Protein AF-A0A5D0J526-F1 (afdb_monomer_lite)

Secondary structure (DSSP, 8-state):
---HHHHHHHHHHHHHHHTT-S----------TTTHHHHHHHHHTTTTTT-TTTGGGSGGGT--

pLDDT: mean 92.25, std 8.23, range [46.06, 98.56]

Organism: NCBI:txid1912246

Radius of gyration: 17.27 Å; chains: 1; bounding box: 29×30×45 Å

Foldseek 3Di:
DPCVVVVVVVVVQVVCVVVPNPGDDDDDQAFQVVCLVVLVVCVVVVVVPPDCPCVVCVRVVGGD

Sequence (64 aa):
MNNKKQHYTTLIKTEAKRLGFLSCGISKATFLEEEAPRLEKWLNNNMHGEMRYMENHFDKRLDP

Structure (mmCIF, N/CA/C/O backbone):
data_AF-A0A5D0J526-F1
#
_entry.id   AF-A0A5D0J526-F1
#
loop_
_atom_site.group_PDB
_atom_site.id
_atom_site.type_symbol
_atom_site.label_atom_id
_atom_site.label_alt_id
_atom_site.label_comp_id
_atom_site.label_asym_id
_atom_site.label_entity_id
_atom_site.label_seq_id
_atom_site.pdbx_PDB_ins_code
_atom_site.Cartn_x
_atom_site.Cartn_y
_atom_site.Cartn_z
_atom_site.occupancy
_atom_site.B_iso_or_equiv
_atom_site.auth_seq_id
_atom_site.auth_comp_id
_atom_site.auth_asym_id
_atom_site.auth_atom_id
_atom_site.pdbx_PDB_model_num
ATOM 1 N N . MET A 1 1 ? -0.445 18.988 22.867 1.00 46.06 1 MET A N 1
ATOM 2 C CA . MET A 1 1 ? 0.236 18.263 21.767 1.00 46.06 1 MET A CA 1
ATOM 3 C C . MET A 1 1 ? -0.822 17.633 20.870 1.00 46.06 1 MET A C 1
ATOM 5 O O . MET A 1 1 ? -1.708 16.961 21.378 1.00 46.06 1 MET A O 1
ATOM 9 N N . ASN A 1 2 ? -0.811 17.936 19.570 1.00 59.19 2 ASN A N 1
ATOM 10 C CA . ASN A 1 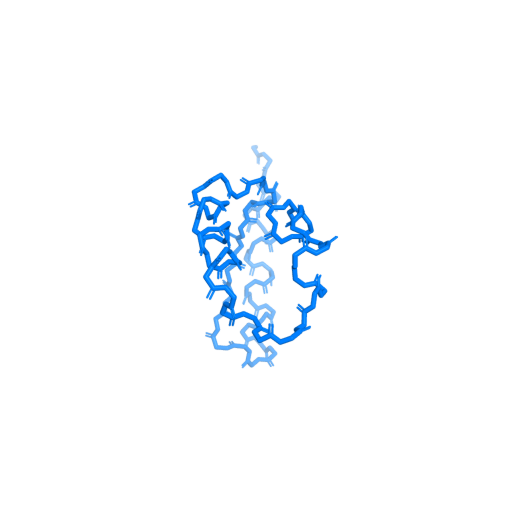2 ? -1.906 17.625 18.643 1.00 59.19 2 ASN A CA 1
ATOM 11 C C . ASN A 1 2 ? -1.988 16.111 18.360 1.00 59.19 2 ASN A C 1
ATOM 13 O O . ASN A 1 2 ? -1.346 15.606 17.442 1.00 59.19 2 ASN A O 1
ATOM 17 N N . ASN A 1 3 ? -2.788 15.386 19.145 1.00 80.94 3 ASN A N 1
ATOM 18 C CA . ASN A 1 3 ? -2.863 13.924 19.095 1.00 80.94 3 ASN A CA 1
ATOM 19 C C . ASN A 1 3 ? -3.888 13.362 18.081 1.00 80.94 3 ASN A C 1
ATOM 21 O O . ASN A 1 3 ? -4.388 12.244 18.204 1.00 80.94 3 ASN A O 1
ATOM 25 N N . LYS A 1 4 ? -4.234 14.155 17.060 1.00 92.81 4 LYS A N 1
ATOM 26 C CA . LYS A 1 4 ? -5.300 13.828 16.098 1.00 92.81 4 LYS A CA 1
ATOM 27 C C . LYS A 1 4 ? -4.984 12.574 15.277 1.00 92.81 4 LYS A C 1
ATOM 29 O O . LYS A 1 4 ? -5.861 11.748 15.064 1.00 92.81 4 LYS A O 1
ATOM 34 N N . LYS A 1 5 ? -3.724 12.398 14.856 1.00 91.69 5 LYS A N 1
ATOM 35 C CA . LYS A 1 5 ? -3.302 11.229 14.063 1.00 91.69 5 LYS A CA 1
ATOM 36 C C . LYS A 1 5 ? -3.464 9.918 14.836 1.00 91.69 5 LYS A C 1
ATOM 38 O O . LYS A 1 5 ? -3.999 8.965 14.279 1.00 91.69 5 LYS A O 1
ATOM 43 N N . GLN A 1 6 ? -3.044 9.869 16.105 1.00 95.06 6 GLN A N 1
ATOM 44 C CA . GLN A 1 6 ? -3.219 8.663 16.924 1.00 95.06 6 GLN A CA 1
ATOM 45 C C . GLN A 1 6 ? -4.70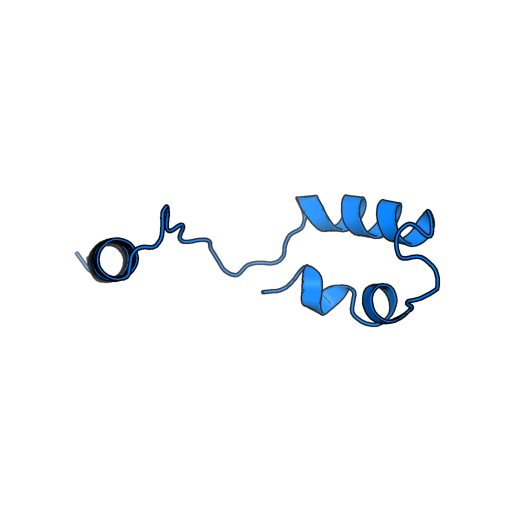2 8.408 17.202 1.00 95.06 6 GLN A C 1
ATOM 47 O O . GLN A 1 6 ? -5.149 7.276 17.061 1.00 95.06 6 GLN A O 1
ATOM 52 N N . HIS A 1 7 ? -5.477 9.458 17.506 1.00 96.50 7 HIS A N 1
ATOM 53 C CA . HIS A 1 7 ? -6.922 9.337 17.705 1.00 96.50 7 HIS A CA 1
ATOM 54 C C . HIS A 1 7 ? -7.621 8.712 16.489 1.00 96.50 7 HIS A C 1
ATOM 56 O O . HIS A 1 7 ? -8.307 7.700 16.632 1.00 96.50 7 HIS A O 1
ATOM 62 N N . TYR A 1 8 ? -7.388 9.244 15.284 1.00 96.94 8 TYR A N 1
ATOM 63 C CA . TYR A 1 8 ? -7.985 8.691 14.066 1.00 96.94 8 TYR A CA 1
ATOM 64 C C . TYR A 1 8 ? -7.457 7.297 13.724 1.00 96.94 8 TYR A C 1
ATOM 66 O O . TYR A 1 8 ? -8.231 6.449 13.293 1.00 96.94 8 TYR A O 1
ATOM 74 N N . THR A 1 9 ? -6.175 7.021 13.976 1.00 96.62 9 THR A N 1
ATOM 75 C CA . THR A 1 9 ? -5.605 5.675 13.793 1.00 96.62 9 THR A CA 1
ATOM 76 C C . THR A 1 9 ? -6.344 4.652 14.653 1.00 96.62 9 THR A C 1
ATOM 78 O O . THR A 1 9 ? -6.725 3.592 14.159 1.00 96.62 9 THR A O 1
ATOM 81 N N . THR A 1 10 ? -6.578 4.969 15.928 1.00 97.12 10 THR A N 1
ATOM 82 C CA . THR A 1 10 ? -7.312 4.093 16.847 1.00 97.12 10 THR A CA 1
ATOM 83 C C . THR A 1 10 ? -8.768 3.935 16.426 1.00 97.12 10 THR A C 1
ATOM 85 O O . THR A 1 10 ? -9.268 2.811 16.419 1.00 97.12 10 THR A O 1
ATOM 88 N N . LEU A 1 11 ? -9.435 5.026 16.035 1.00 98.19 11 LEU A N 1
ATOM 89 C CA . LEU A 1 11 ? -10.827 4.999 15.580 1.00 98.19 11 LEU A CA 1
ATOM 90 C C . LEU A 1 11 ? -10.991 4.092 14.354 1.00 98.19 11 LEU A C 1
ATOM 92 O O . LEU A 1 11 ? -11.801 3.170 14.388 1.00 98.19 11 LEU A O 1
ATOM 96 N N . ILE A 1 12 ? -10.176 4.292 13.313 1.00 98.06 12 ILE A N 1
ATOM 97 C CA . ILE A 1 12 ? -10.245 3.517 12.064 1.00 98.06 12 ILE A CA 1
ATOM 98 C C . ILE A 1 12 ? -9.963 2.033 12.326 1.00 98.06 12 ILE A C 1
ATOM 100 O O . ILE A 1 12 ? -10.710 1.176 11.861 1.00 98.06 12 ILE A O 1
ATOM 104 N N . LYS A 1 13 ? -8.927 1.708 13.111 1.00 98.06 13 LYS A N 1
ATOM 105 C CA . LYS A 1 13 ? -8.595 0.308 13.430 1.00 98.06 13 LYS A CA 1
ATOM 106 C C . LYS A 1 13 ? -9.675 -0.378 14.268 1.00 98.06 13 LYS A C 1
ATOM 108 O O . LYS A 1 13 ? -9.953 -1.557 14.056 1.00 98.06 13 LYS A O 1
ATOM 113 N N . THR A 1 14 ? -10.279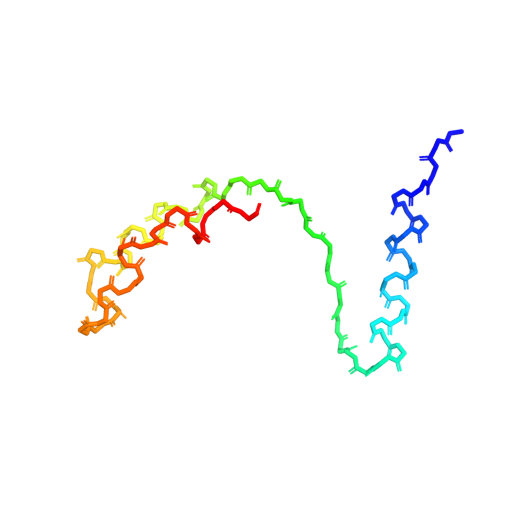 0.351 15.208 1.00 98.25 14 THR A N 1
ATOM 114 C CA . THR A 1 14 ? -11.388 -0.160 16.029 1.00 98.25 14 THR A CA 1
ATOM 115 C C . THR A 1 14 ? -12.600 -0.457 15.159 1.00 98.25 14 THR A C 1
ATOM 117 O O . THR A 1 14 ? -13.180 -1.536 15.265 1.00 98.25 14 THR A O 1
ATOM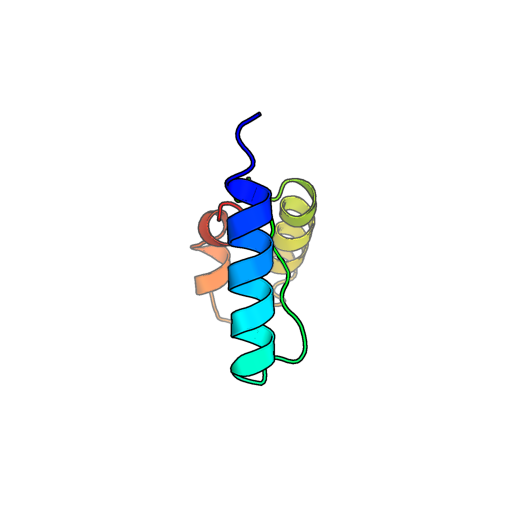 120 N N . GLU A 1 15 ? -12.938 0.462 14.258 1.00 98.44 15 GLU A N 1
ATOM 121 C CA . GLU A 1 15 ? -14.070 0.304 13.353 1.00 98.44 15 GLU A CA 1
ATOM 122 C C . GLU A 1 15 ? -13.851 -0.832 12.349 1.00 98.44 15 GLU A C 1
ATOM 124 O O . GLU A 1 15 ? -14.736 -1.661 12.156 1.00 98.44 15 GLU A O 1
ATOM 129 N N . ALA A 1 16 ? -12.644 -0.958 11.791 1.00 98.56 16 ALA A N 1
ATOM 130 C CA . ALA A 1 16 ? -12.293 -2.080 10.925 1.00 98.56 16 ALA A CA 1
ATOM 131 C C . ALA A 1 16 ? -12.477 -3.429 11.646 1.00 98.56 16 ALA A C 1
ATOM 133 O O . ALA A 1 16 ? -13.116 -4.340 11.120 1.00 98.56 16 ALA A O 1
ATOM 134 N N . LYS A 1 17 ? -11.998 -3.544 12.892 1.00 98.12 17 LYS A N 1
ATOM 135 C CA . LYS A 1 17 ? -12.212 -4.753 13.699 1.00 98.12 17 LYS A CA 1
ATOM 136 C C . LYS A 1 17 ? -13.703 -5.009 13.951 1.00 98.12 17 LYS A C 1
ATOM 138 O O . LYS A 1 17 ? -14.145 -6.149 13.846 1.00 98.12 17 LYS A O 1
ATOM 143 N N . ARG A 1 18 ? -14.480 -3.964 14.261 1.00 98.56 18 ARG A N 1
ATOM 144 C CA . ARG A 1 18 ? -15.933 -4.054 14.492 1.00 98.56 18 ARG A CA 1
ATOM 145 C C . ARG A 1 18 ? -16.688 -4.548 13.255 1.00 98.56 18 ARG A C 1
ATOM 147 O O . ARG A 1 18 ? -17.627 -5.323 13.396 1.00 98.56 18 ARG A O 1
ATOM 154 N N . LEU A 1 19 ? -16.269 -4.120 12.065 1.00 98.44 19 LEU A N 1
ATOM 155 C CA . LEU A 1 19 ? -16.836 -4.530 10.776 1.00 98.44 19 LEU A CA 1
ATOM 156 C C . LEU A 1 19 ? -16.381 -5.929 10.319 1.00 98.44 19 LEU A C 1
ATOM 158 O O . LEU A 1 19 ? -16.858 -6.413 9.298 1.00 98.44 19 LEU A O 1
ATOM 162 N N . GLY A 1 20 ? -15.488 -6.590 11.064 1.00 98.25 20 GLY A N 1
ATOM 163 C CA . GLY A 1 20 ? -15.039 -7.953 10.775 1.00 98.25 20 GLY A CA 1
ATOM 164 C C . GLY A 1 20 ? -13.779 -8.050 9.912 1.00 98.25 20 GLY A C 1
ATOM 165 O O . GLY A 1 20 ? -13.433 -9.148 9.478 1.00 98.25 20 GLY A O 1
ATOM 166 N N . PHE A 1 21 ? -13.059 -6.948 9.674 1.00 98.25 21 PHE A N 1
ATOM 167 C CA . PHE A 1 21 ? -11.743 -7.026 9.036 1.00 98.25 21 PHE A CA 1
ATOM 168 C C . PHE A 1 21 ? -10.746 -7.730 9.966 1.00 98.25 21 PHE A C 1
ATOM 170 O O . PHE A 1 21 ? -10.618 -7.378 11.141 1.00 98.25 21 PHE A O 1
ATOM 177 N N . LEU A 1 22 ? -9.996 -8.694 9.423 1.00 97.69 22 LEU A N 1
ATOM 178 C CA . LEU A 1 22 ? -8.978 -9.441 10.171 1.00 97.69 22 LEU A CA 1
ATOM 179 C C . LEU A 1 22 ? -7.841 -8.533 10.668 1.00 97.69 22 LEU A C 1
ATOM 181 O O . LEU A 1 22 ? -7.326 -8.717 11.770 1.00 97.69 22 LEU A O 1
ATOM 185 N N . SER A 1 23 ? -7.442 -7.549 9.861 1.00 97.31 23 SER A N 1
ATOM 186 C CA . SER A 1 23 ? -6.386 -6.594 10.192 1.00 97.31 23 SER A CA 1
ATOM 187 C C . SER A 1 23 ? -6.594 -5.258 9.473 1.00 97.31 23 SER A C 1
ATOM 189 O O . SER A 1 23 ? -7.298 -5.171 8.469 1.00 97.31 23 SER A O 1
ATOM 191 N N . CYS A 1 24 ? -5.990 -4.194 10.011 1.00 97.81 24 CYS A N 1
ATOM 192 C CA . CYS A 1 24 ? -6.021 -2.854 9.430 1.00 97.81 24 CYS A CA 1
ATOM 193 C C . CYS A 1 24 ? -4.673 -2.153 9.658 1.00 97.81 24 CYS A C 1
ATOM 195 O O . CYS A 1 24 ? -4.244 -1.942 10.800 1.00 97.81 24 CYS A O 1
ATOM 197 N N . GLY A 1 25 ? -4.000 -1.809 8.560 1.00 96.25 25 GLY A N 1
ATOM 198 C CA . GLY A 1 25 ? -2.760 -1.035 8.539 1.00 96.25 25 GLY A CA 1
ATOM 199 C C . GLY A 1 25 ? -3.010 0.408 8.106 1.00 96.25 25 GLY A C 1
ATOM 200 O O . GLY A 1 25 ? -3.971 0.686 7.399 1.00 96.25 25 GLY A O 1
ATOM 201 N N . ILE A 1 26 ? -2.136 1.320 8.530 1.00 95.88 26 ILE A N 1
ATOM 202 C CA . ILE A 1 26 ? -2.114 2.712 8.066 1.00 95.88 26 ILE A CA 1
ATOM 203 C C . ILE A 1 26 ? -0.722 2.952 7.488 1.00 95.88 26 ILE A C 1
ATOM 205 O O . ILE A 1 26 ? 0.266 2.809 8.209 1.00 95.88 26 ILE A O 1
ATOM 209 N N . SER A 1 27 ? -0.648 3.288 6.206 1.00 93.38 27 SER A N 1
ATOM 210 C CA . SER A 1 27 ? 0.588 3.632 5.504 1.00 93.38 27 SER A CA 1
ATOM 211 C C . SER A 1 27 ? 0.612 5.121 5.164 1.00 93.38 27 SER A C 1
ATOM 213 O O . SER A 1 27 ? -0.412 5.808 5.183 1.00 93.38 27 SER A O 1
ATOM 215 N N . LYS A 1 28 ? 1.807 5.646 4.892 1.00 92.75 28 LYS A N 1
ATOM 216 C CA . LYS A 1 28 ? 1.968 6.997 4.359 1.00 92.75 28 LYS A CA 1
ATOM 217 C C . LYS A 1 28 ? 1.742 6.949 2.844 1.00 92.75 28 LYS A C 1
ATOM 219 O O . LYS A 1 28 ? 2.278 6.061 2.193 1.00 92.75 28 LYS A O 1
ATOM 224 N N . ALA A 1 29 ? 0.977 7.898 2.312 1.00 93.75 29 ALA A N 1
ATOM 225 C CA . ALA A 1 29 ? 0.861 8.119 0.873 1.00 93.75 29 ALA A CA 1
ATOM 226 C C . ALA A 1 29 ? 2.121 8.850 0.392 1.00 93.75 29 ALA A C 1
ATOM 228 O O . ALA A 1 29 ? 2.292 10.048 0.630 1.00 93.75 29 ALA A O 1
ATOM 229 N N . THR A 1 30 ? 3.063 8.081 -0.137 1.00 94.19 30 THR A N 1
ATOM 230 C CA . THR A 1 30 ? 4.322 8.550 -0.720 1.00 94.19 30 THR A CA 1
ATOM 231 C C . THR A 1 30 ? 4.699 7.629 -1.859 1.00 94.19 30 THR A C 1
ATOM 233 O O . THR A 1 30 ? 4.373 6.441 -1.804 1.00 94.19 30 THR A O 1
ATOM 236 N N . PHE A 1 31 ? 5.457 8.165 -2.812 1.00 94.00 31 PHE A N 1
ATOM 237 C CA . PHE A 1 31 ? 6.019 7.382 -3.897 1.00 94.00 31 PHE A CA 1
ATOM 238 C C . PHE A 1 31 ? 6.786 6.150 -3.385 1.00 94.00 31 PHE A C 1
ATOM 240 O O . PHE A 1 31 ? 7.553 6.221 -2.419 1.00 94.00 31 PHE A O 1
ATOM 247 N N . LEU A 1 32 ? 6.555 5.008 -4.027 1.00 94.75 32 LEU A N 1
ATOM 248 C CA . LEU A 1 32 ? 7.078 3.698 -3.649 1.00 94.75 32 LEU A CA 1
ATOM 249 C C . LEU A 1 32 ? 8.419 3.419 -4.350 1.00 94.75 32 LEU A C 1
ATOM 251 O O . LEU A 1 32 ? 8.507 2.551 -5.219 1.00 94.75 32 LEU A O 1
ATOM 255 N N . GLU A 1 33 ? 9.474 4.141 -3.959 1.00 93.94 33 GLU A N 1
ATOM 256 C CA . GLU A 1 33 ? 10.810 4.063 -4.586 1.00 93.94 33 GLU A CA 1
ATOM 257 C C . GLU A 1 33 ? 11.384 2.639 -4.631 1.00 93.94 33 GLU A C 1
ATOM 259 O O . GLU A 1 33 ? 11.927 2.220 -5.651 1.00 93.94 33 GLU A O 1
ATOM 264 N N . GLU A 1 34 ? 11.237 1.872 -3.548 1.00 93.81 34 GLU A N 1
ATOM 265 C CA . GLU A 1 34 ? 11.780 0.510 -3.453 1.00 93.81 34 GLU A CA 1
ATOM 266 C C . GLU A 1 34 ? 11.045 -0.497 -4.354 1.00 93.81 34 GLU A C 1
ATOM 268 O O . GLU A 1 34 ? 11.637 -1.476 -4.818 1.00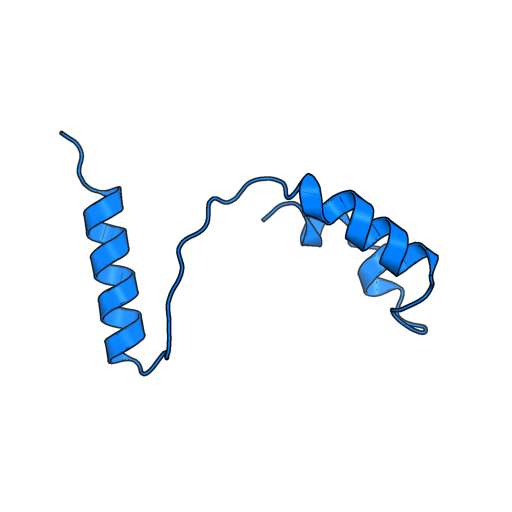 93.81 34 GLU A O 1
ATOM 273 N N . GLU A 1 35 ? 9.757 -0.264 -4.618 1.00 92.81 35 GLU A N 1
ATOM 274 C CA . GLU A 1 35 ? 8.927 -1.166 -5.422 1.00 92.81 35 GLU A CA 1
ATOM 275 C C . GLU A 1 35 ? 8.981 -0.829 -6.917 1.00 92.81 35 GLU A C 1
ATOM 277 O O . GLU A 1 35 ? 8.798 -1.717 -7.754 1.00 92.81 35 GLU A O 1
ATOM 282 N N . ALA A 1 36 ? 9.311 0.417 -7.269 1.00 94.69 36 ALA A N 1
ATOM 283 C CA . ALA A 1 36 ? 9.450 0.874 -8.649 1.00 94.69 36 ALA A CA 1
ATOM 284 C C . ALA A 1 36 ? 10.352 -0.027 -9.526 1.00 94.69 36 ALA A C 1
ATOM 286 O O . ALA A 1 36 ? 9.856 -0.548 -10.532 1.00 94.69 36 ALA A O 1
ATOM 287 N N . PRO A 1 37 ? 11.620 -0.320 -9.156 1.00 95.75 37 PRO A N 1
ATOM 288 C CA . PRO A 1 37 ? 12.496 -1.158 -9.984 1.00 95.75 37 PRO A CA 1
ATOM 289 C C . PRO A 1 37 ? 12.023 -2.616 -10.063 1.00 95.75 37 PRO A C 1
ATOM 291 O O . PRO A 1 37 ? 12.297 -3.325 -11.035 1.00 95.75 37 PRO A O 1
ATOM 294 N N . ARG A 1 38 ? 11.296 -3.097 -9.046 1.00 95.50 38 ARG A N 1
ATOM 295 C CA . ARG A 1 38 ? 10.730 -4.453 -9.054 1.00 95.50 38 ARG A CA 1
ATOM 296 C C . ARG A 1 38 ? 9.577 -4.552 -10.042 1.00 95.50 38 ARG A C 1
ATOM 298 O O . ARG A 1 38 ? 9.521 -5.524 -10.796 1.00 95.50 38 ARG A O 1
ATOM 305 N N . LEU A 1 39 ? 8.695 -3.553 -10.054 1.00 94.38 39 LEU A N 1
ATOM 306 C CA . LEU A 1 39 ? 7.588 -3.477 -11.001 1.00 94.38 39 LEU A CA 1
ATOM 307 C C . LEU A 1 39 ? 8.103 -3.351 -12.436 1.00 94.38 39 LEU A C 1
ATOM 309 O O . LEU A 1 39 ? 7.630 -4.073 -13.308 1.00 94.38 39 LEU A O 1
ATOM 313 N N . GLU A 1 40 ? 9.107 -2.506 -12.669 1.00 94.06 40 GLU A N 1
ATOM 314 C CA . GLU A 1 40 ? 9.740 -2.354 -13.983 1.00 94.06 40 GLU A CA 1
ATOM 315 C C . GLU A 1 40 ? 10.315 -3.685 -14.486 1.00 94.06 40 GLU A C 1
ATOM 317 O O . GLU A 1 40 ? 9.968 -4.148 -15.574 1.00 94.06 40 GLU A O 1
ATOM 322 N N . LYS A 1 41 ? 11.120 -4.372 -13.662 1.00 95.81 41 LYS A N 1
ATOM 323 C CA . LYS A 1 41 ? 11.644 -5.703 -14.002 1.00 95.81 41 LYS A CA 1
ATOM 324 C C . LYS A 1 41 ? 10.517 -6.693 -14.299 1.00 95.81 41 LYS A C 1
ATOM 326 O O . LYS A 1 41 ? 10.647 -7.535 -15.186 1.00 95.81 41 LYS A O 1
ATOM 331 N N . TRP A 1 42 ? 9.422 -6.619 -13.547 1.00 95.38 42 TRP A N 1
ATOM 332 C CA . TRP A 1 42 ? 8.294 -7.521 -13.717 1.00 95.38 42 TRP A CA 1
ATOM 333 C C . TRP A 1 42 ? 7.539 -7.276 -15.034 1.00 95.38 42 TRP A C 1
ATOM 335 O O . TRP A 1 42 ? 7.195 -8.233 -15.734 1.00 95.38 42 TRP A O 1
ATOM 345 N N . LEU A 1 43 ? 7.353 -6.007 -15.407 1.00 93.06 43 LEU A N 1
ATOM 346 C CA . LEU A 1 43 ? 6.752 -5.594 -16.676 1.00 93.06 43 LEU A CA 1
ATOM 347 C C . LEU A 1 43 ? 7.633 -5.973 -17.870 1.00 93.06 43 LEU A C 1
ATOM 349 O O . LEU A 1 43 ? 7.129 -6.593 -18.803 1.00 93.06 43 LEU A O 1
ATOM 353 N N . ASN A 1 44 ? 8.940 -5.710 -17.792 1.00 93.06 44 ASN A N 1
ATOM 354 C CA . ASN A 1 44 ? 9.908 -6.048 -18.843 1.00 93.06 44 ASN A CA 1
ATOM 355 C C . ASN A 1 44 ? 10.005 -7.561 -19.103 1.00 93.06 44 ASN A C 1
ATOM 357 O O . ASN A 1 44 ? 10.324 -7.990 -20.209 1.00 93.06 44 ASN A O 1
ATOM 361 N N . ASN A 1 45 ? 9.680 -8.381 -18.101 1.00 95.25 45 ASN A N 1
ATOM 362 C CA . ASN A 1 45 ? 9.596 -9.835 -18.232 1.00 95.25 45 ASN A CA 1
ATOM 363 C C . ASN A 1 45 ? 8.235 -10.326 -18.771 1.00 95.25 45 ASN A C 1
ATOM 365 O O . ASN A 1 45 ? 7.970 -11.527 -18.721 1.00 95.25 45 ASN A O 1
ATOM 369 N N . ASN A 1 46 ? 7.360 -9.433 -19.252 1.00 92.88 46 ASN A N 1
ATOM 370 C CA . ASN A 1 46 ? 6.018 -9.741 -19.771 1.00 92.88 46 ASN A CA 1
ATOM 371 C C . ASN A 1 46 ? 5.145 -10.569 -18.807 1.00 92.88 46 ASN A C 1
ATOM 373 O O . ASN A 1 46 ? 4.256 -11.312 -19.224 1.00 92.88 46 ASN A O 1
ATOM 377 N N . MET A 1 47 ? 5.354 -10.434 -17.492 1.00 92.44 47 MET A N 1
ATOM 378 C CA . MET A 1 47 ? 4.617 -11.225 -16.496 1.00 92.44 47 MET A CA 1
ATOM 379 C C . MET A 1 47 ? 3.146 -10.791 -16.321 1.00 92.44 47 MET A C 1
ATOM 381 O O . MET A 1 47 ? 2.410 -11.400 -15.548 1.00 92.44 47 MET A O 1
ATOM 385 N N . HIS A 1 48 ? 2.692 -9.785 -17.075 1.00 90.44 48 HIS A N 1
ATOM 386 C CA . HIS A 1 48 ? 1.293 -9.353 -17.174 1.00 90.44 48 HIS A CA 1
ATOM 387 C C . HIS A 1 48 ? 0.513 -10.014 -18.323 1.00 90.44 48 HIS A C 1
ATOM 389 O O . HIS A 1 48 ? -0.646 -9.658 -18.552 1.00 90.44 48 HIS A O 1
ATOM 395 N N . GLY A 1 49 ? 1.120 -10.959 -19.049 1.00 88.94 49 GLY A N 1
ATOM 396 C CA . GLY A 1 49 ? 0.515 -11.539 -20.246 1.00 88.94 49 GLY A CA 1
ATOM 397 C C . GLY A 1 49 ? 0.309 -10.474 -21.324 1.00 88.94 49 GLY A C 1
ATOM 398 O O . GLY A 1 49 ? 1.156 -9.613 -21.522 1.00 88.94 49 GLY A O 1
ATOM 399 N N . GLU A 1 50 ? -0.836 -10.494 -22.002 1.00 89.00 50 GLU A N 1
ATOM 400 C CA . GLU A 1 50 ? -1.133 -9.558 -23.101 1.00 89.00 50 GLU A CA 1
ATOM 401 C C . GLU A 1 50 ? -1.697 -8.199 -22.623 1.00 89.00 50 GLU A C 1
ATOM 403 O O . GLU A 1 50 ? -1.990 -7.304 -23.420 1.00 89.00 50 GLU A O 1
ATOM 408 N N . MET A 1 51 ? -1.864 -8.016 -21.308 1.00 85.75 51 MET A N 1
ATOM 409 C CA . MET A 1 51 ? -2.568 -6.870 -20.729 1.00 85.75 51 MET A CA 1
ATOM 410 C C . MET A 1 51 ? -1.680 -5.630 -20.569 1.00 85.75 51 MET A C 1
ATOM 412 O O . MET A 1 51 ? -1.124 -5.375 -19.500 1.00 85.75 51 MET A O 1
ATOM 416 N N . ARG A 1 52 ? -1.661 -4.758 -21.580 1.00 86.75 52 ARG A N 1
ATOM 417 C CA . ARG A 1 52 ? -0.884 -3.496 -21.558 1.00 86.75 52 ARG A CA 1
ATOM 418 C C . ARG A 1 52 ? -1.339 -2.454 -20.529 1.00 86.75 52 ARG A C 1
ATOM 420 O O . ARG A 1 52 ? -0.673 -1.445 -20.326 1.00 86.75 52 ARG A O 1
ATOM 427 N N . TYR A 1 53 ? -2.472 -2.659 -19.853 1.00 90.00 53 TYR A N 1
ATOM 428 C CA . TYR A 1 53 ? -2.988 -1.700 -18.868 1.00 90.00 53 TYR A CA 1
ATOM 429 C C . TYR A 1 53 ? -1.999 -1.426 -17.724 1.00 90.00 53 TYR A C 1
ATOM 431 O O . TYR A 1 53 ? -1.956 -0.302 -17.227 1.00 90.00 53 TYR A O 1
ATOM 439 N N . MET A 1 54 ? -1.236 -2.438 -17.290 1.00 85.88 54 MET A N 1
ATOM 440 C CA . MET A 1 54 ? -0.280 -2.305 -16.182 1.00 85.88 54 MET A CA 1
ATOM 441 C C . MET A 1 54 ? 0.923 -1.444 -16.579 1.00 85.88 54 MET A C 1
ATOM 443 O O . MET A 1 54 ? 1.304 -0.573 -15.804 1.00 85.88 54 MET A O 1
ATOM 447 N N . GLU A 1 55 ? 1.447 -1.660 -17.787 1.00 85.38 55 GLU A N 1
ATOM 448 C CA . GLU A 1 55 ? 2.540 -0.889 -18.389 1.00 85.38 55 GLU A CA 1
ATOM 449 C C . GLU A 1 55 ? 2.121 0.568 -18.644 1.00 85.38 55 GLU A C 1
ATOM 451 O O . GLU A 1 55 ? 2.78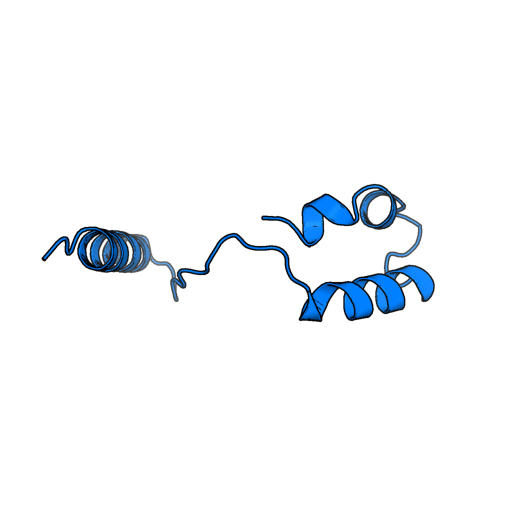1 1.496 -18.187 1.00 85.38 55 GLU A O 1
ATOM 456 N N . ASN A 1 56 ? 0.949 0.777 -19.255 1.00 89.56 56 ASN A N 1
ATOM 457 C CA . ASN A 1 56 ? 0.423 2.109 -19.586 1.00 89.56 56 ASN A CA 1
ATOM 458 C C . ASN A 1 56 ? 0.067 2.973 -18.360 1.00 89.56 56 ASN A C 1
ATOM 460 O O . ASN A 1 56 ? -0.234 4.156 -18.506 1.00 89.56 56 ASN A O 1
ATOM 464 N N . HIS A 1 57 ? 0.035 2.387 -17.162 1.00 89.94 57 HIS A N 1
ATOM 465 C CA . HIS A 1 57 ? -0.336 3.065 -15.919 1.00 89.94 57 HIS A CA 1
ATOM 466 C C . HIS A 1 57 ? 0.662 2.776 -14.795 1.00 89.94 57 HIS A C 1
ATOM 468 O O . HIS A 1 57 ? 0.256 2.512 -13.662 1.00 89.94 57 HIS A O 1
ATOM 474 N N . PHE A 1 58 ? 1.954 2.810 -15.117 1.00 88.06 58 PHE A N 1
ATOM 475 C CA . PHE A 1 58 ? 3.042 2.575 -14.171 1.00 88.06 58 PHE A CA 1
ATOM 476 C C . PHE A 1 58 ? 2.974 3.509 -12.951 1.00 88.06 58 PHE A C 1
ATOM 478 O O . PHE A 1 58 ? 2.883 3.030 -11.822 1.00 88.06 58 PHE A O 1
ATOM 485 N N . ASP A 1 59 ? 2.889 4.824 -13.171 1.00 88.81 59 ASP A N 1
ATOM 486 C CA . ASP A 1 59 ? 2.926 5.824 -12.090 1.00 88.81 59 ASP A CA 1
ATOM 487 C C . ASP A 1 59 ? 1.773 5.662 -11.089 1.00 88.81 59 ASP A C 1
ATOM 489 O O . ASP A 1 59 ? 1.975 5.739 -9.880 1.00 88.81 59 ASP A O 1
ATOM 493 N N . LYS A 1 60 ? 0.569 5.303 -11.567 1.00 89.50 60 LYS A N 1
ATOM 494 C CA . LYS A 1 60 ? -0.609 5.052 -10.708 1.00 89.50 60 LYS A CA 1
ATOM 495 C C . LYS A 1 60 ? -0.410 3.899 -9.716 1.00 89.50 60 LYS A C 1
ATOM 497 O O . LYS A 1 60 ? -1.233 3.719 -8.823 1.00 89.50 60 LYS A O 1
ATOM 502 N N . ARG A 1 61 ? 0.611 3.060 -9.911 1.00 90.00 61 ARG A N 1
ATOM 503 C CA . ARG A 1 61 ? 0.925 1.909 -9.046 1.00 90.00 61 ARG A CA 1
ATOM 504 C C . ARG A 1 61 ? 1.981 2.230 -8.003 1.00 90.00 61 ARG A C 1
ATOM 506 O O . ARG A 1 61 ? 2.173 1.428 -7.093 1.00 90.00 61 ARG A O 1
ATOM 513 N N . LEU A 1 62 ? 2.664 3.356 -8.160 1.00 93.00 62 LEU A N 1
ATOM 514 C CA . LEU A 1 62 ? 3.798 3.738 -7.335 1.00 93.00 62 LEU A CA 1
ATOM 515 C C . LEU A 1 62 ? 3.572 5.051 -6.601 1.00 93.00 62 LEU A C 1
ATOM 517 O O . LEU A 1 62 ? 4.272 5.267 -5.623 1.00 93.00 62 LEU A O 1
ATOM 521 N N . ASP A 1 63 ? 2.614 5.880 -7.019 1.00 92.00 63 ASP A N 1
ATOM 522 C CA . ASP A 1 63 ? 2.280 7.154 -6.375 1.00 92.00 63 ASP A CA 1
ATOM 523 C C . ASP A 1 63 ? 0.828 7.144 -5.837 1.00 92.00 63 ASP A C 1
ATOM 525 O O . ASP A 1 63 ? -0.108 7.420 -6.596 1.00 92.00 63 ASP A O 1
ATOM 529 N N . PRO A 1 64 ? 0.616 6.715 -4.573 1.00 86.19 64 PRO A N 1
ATOM 530 C CA . PRO A 1 64 ? -0.701 6.584 -3.938 1.00 86.19 64 PRO A CA 1
ATOM 531 C C . PRO A 1 64 ? -1.355 7.904 -3.509 1.00 86.19 64 PRO A C 1
ATOM 533 O O . PRO A 1 64 ? -0.636 8.814 -3.038 1.00 86.19 64 PRO A O 1
#